Protein AF-A0AAV8XIF1-F1 (afdb_monomer)

Mean predicted aligned error: 4.87 Å

Secondary structure (DSSP, 8-state):
--HHHHHHHHHHHHHHHHHTT--G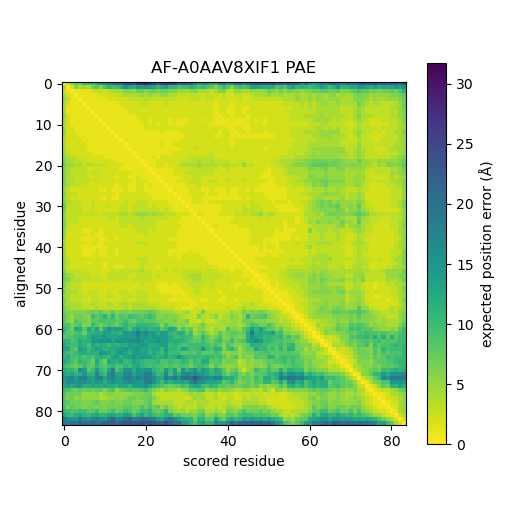GG-EEEEETHHHHHHHHHHHHSSSPPSEEEEES---TTTTTGGGT----S---EEEE---

Nearest PDB structures (foldseek):
  5syn-assembly4_D  TM=9.645E-01  e=2.499E-07  Homo sapiens
  5syn-assembly3_C  TM=9.620E-01  e=2.869E-07  Homo sapiens
  6bje-assembly1_A  TM=9.613E-01  e=9.938E-07  Homo sapiens
  6avx-assembly1_A  TM=9.405E-01  e=4.130E-05  Arabidopsis thaliana
  4fhz-assembly1_A-2  TM=9.189E-01  e=1.495E-03  Cereibacter sphaeroides

Sequence (84 aa):
MGIKVATKQIHTLIEHEISGGISADRILLGGFSQGGALALYSALTYPQRVAGVVALSCWLPLSKSFPAAMKSSENIPVSIFPYI

Organism: NCBI:txid1586634

Structure (mmCIF, N/CA/C/O backbone):
data_AF-A0AAV8XIF1-F1
#
_entry.id   AF-A0AAV8XIF1-F1
#
loop_
_atom_site.group_PDB
_atom_site.id
_atom_site.type_symbol
_atom_site.label_atom_id
_atom_site.label_alt_id
_atom_site.label_comp_id
_atom_site.label_asym_id
_atom_site.label_entity_id
_atom_site.label_seq_id
_atom_site.pdbx_PDB_ins_code
_atom_site.Cartn_x
_atom_site.Cartn_y
_atom_site.Cartn_z
_atom_site.occupancy
_atom_site.B_iso_or_equiv
_atom_site.auth_seq_id
_atom_site.auth_comp_id
_atom_site.auth_asym_id
_atom_site.auth_atom_id
_atom_site.pdbx_PDB_model_num
ATOM 1 N N . MET A 1 1 ? 17.433 7.298 -5.056 1.00 50.75 1 MET A N 1
ATOM 2 C CA . MET A 1 1 ? 16.157 7.420 -4.311 1.00 50.75 1 MET A CA 1
ATOM 3 C C . MET A 1 1 ? 15.520 6.035 -4.261 1.00 50.75 1 MET A C 1
ATOM 5 O O . MET A 1 1 ? 15.284 5.468 -5.315 1.00 50.75 1 MET A O 1
ATOM 9 N N . GLY A 1 2 ? 15.403 5.414 -3.081 1.00 82.38 2 GLY A N 1
ATOM 10 C CA . GLY A 1 2 ? 15.086 3.979 -2.951 1.00 82.38 2 GLY A CA 1
ATOM 11 C C . GLY A 1 2 ? 13.616 3.673 -2.637 1.00 82.38 2 GLY A C 1
ATOM 12 O O . GLY A 1 2 ? 12.912 4.522 -2.095 1.00 82.38 2 GLY A O 1
ATOM 13 N N . ILE A 1 3 ? 13.193 2.425 -2.889 1.00 83.06 3 ILE A N 1
ATOM 14 C CA . ILE A 1 3 ? 11.822 1.917 -2.659 1.00 83.06 3 ILE A CA 1
ATOM 15 C C . ILE A 1 3 ? 11.295 2.238 -1.248 1.00 83.06 3 ILE A C 1
ATOM 17 O O . ILE A 1 3 ? 10.139 2.608 -1.093 1.00 83.06 3 ILE A O 1
ATOM 21 N N . LYS A 1 4 ? 12.156 2.202 -0.218 1.00 87.00 4 LYS A N 1
ATOM 22 C CA . LYS A 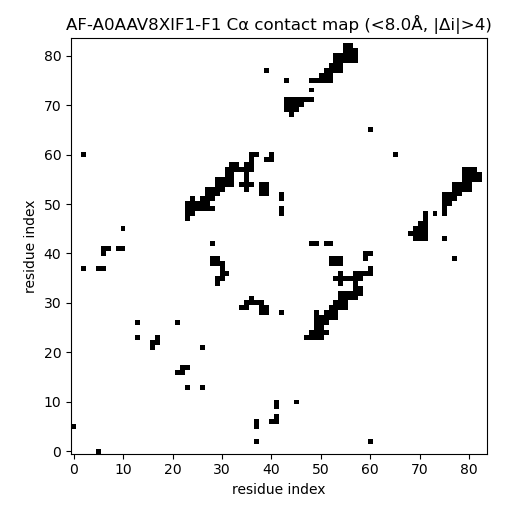1 4 ? 11.788 2.504 1.178 1.00 87.00 4 LYS A CA 1
ATOM 23 C C . LYS A 1 4 ? 11.368 3.961 1.402 1.00 87.00 4 LYS A C 1
ATOM 25 O O . LYS A 1 4 ? 10.499 4.210 2.229 1.00 87.00 4 LYS A O 1
ATOM 30 N N . VAL A 1 5 ? 11.987 4.918 0.706 1.00 92.69 5 VAL A N 1
ATOM 31 C CA . VAL A 1 5 ? 11.627 6.343 0.823 1.00 92.69 5 VAL A CA 1
ATOM 32 C C . VAL A 1 5 ? 10.276 6.578 0.160 1.00 92.69 5 VAL A C 1
ATOM 34 O O . VAL A 1 5 ? 9.382 7.126 0.795 1.00 92.69 5 VAL A O 1
ATOM 37 N N . ALA A 1 6 ? 10.101 6.062 -1.059 1.00 93.69 6 ALA A N 1
ATOM 38 C CA . ALA A 1 6 ? 8.826 6.120 -1.766 1.00 93.69 6 ALA A CA 1
ATOM 39 C C . ALA A 1 6 ? 7.702 5.440 -0.965 1.00 93.69 6 ALA A C 1
ATOM 41 O O . ALA A 1 6 ? 6.604 5.971 -0.856 1.00 93.69 6 ALA A O 1
ATOM 42 N N . THR A 1 7 ? 7.998 4.315 -0.307 1.00 93.88 7 THR A N 1
ATOM 43 C CA . THR A 1 7 ? 7.033 3.607 0.549 1.00 93.88 7 THR A CA 1
ATOM 44 C C . THR A 1 7 ? 6.522 4.487 1.682 1.00 93.88 7 THR A C 1
ATOM 46 O O . THR A 1 7 ? 5.320 4.528 1.916 1.00 93.88 7 THR A O 1
ATOM 49 N N . LYS A 1 8 ? 7.416 5.227 2.354 1.00 94.81 8 LYS A N 1
ATOM 50 C CA . LYS A 1 8 ? 7.01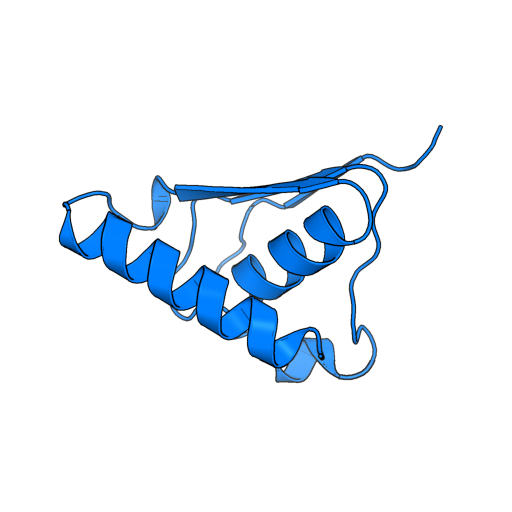9 6.161 3.415 1.00 94.81 8 LYS A CA 1
ATOM 51 C C . LYS A 1 8 ? 6.084 7.247 2.891 1.00 94.81 8 LYS A C 1
ATOM 53 O O . LYS A 1 8 ? 5.126 7.577 3.574 1.00 94.81 8 LYS A O 1
ATOM 58 N N . GLN A 1 9 ? 6.333 7.760 1.686 1.00 96.38 9 GLN A N 1
ATOM 59 C CA . GLN A 1 9 ? 5.453 8.754 1.065 1.00 96.38 9 GLN A CA 1
ATOM 60 C C . GLN A 1 9 ? 4.060 8.173 0.803 1.00 96.38 9 GLN A C 1
ATOM 62 O O . GLN A 1 9 ? 3.069 8.811 1.136 1.00 96.38 9 GLN A O 1
ATOM 67 N N . ILE A 1 10 ? 3.980 6.941 0.288 1.00 96.62 10 ILE A N 1
ATOM 68 C CA . ILE A 1 10 ? 2.697 6.248 0.112 1.00 96.62 10 ILE A CA 1
ATOM 69 C C . ILE A 1 10 ? 1.999 6.031 1.460 1.00 96.62 10 ILE A C 1
ATOM 71 O O . ILE A 1 10 ? 0.805 6.274 1.562 1.00 96.62 10 ILE A O 1
ATOM 75 N N . HIS A 1 11 ? 2.720 5.637 2.514 1.00 96.50 11 HIS A N 1
ATOM 76 C CA . HIS A 1 11 ? 2.136 5.484 3.852 1.00 96.50 11 HIS A CA 1
ATOM 77 C C . HIS A 1 11 ? 1.570 6.801 4.386 1.00 96.50 11 HIS A C 1
ATOM 79 O O . HIS A 1 11 ? 0.461 6.804 4.900 1.00 96.50 11 HIS A O 1
ATOM 85 N N . THR A 1 12 ? 2.270 7.923 4.203 1.00 97.38 12 THR A N 1
ATOM 86 C CA . THR A 1 12 ? 1.745 9.248 4.572 1.00 97.38 12 THR A CA 1
ATOM 87 C C . THR A 1 12 ? 0.457 9.591 3.822 1.00 97.38 12 THR A C 1
ATOM 89 O O . THR A 1 12 ? -0.451 10.155 4.423 1.00 97.38 12 THR A O 1
ATOM 92 N N . LEU A 1 13 ?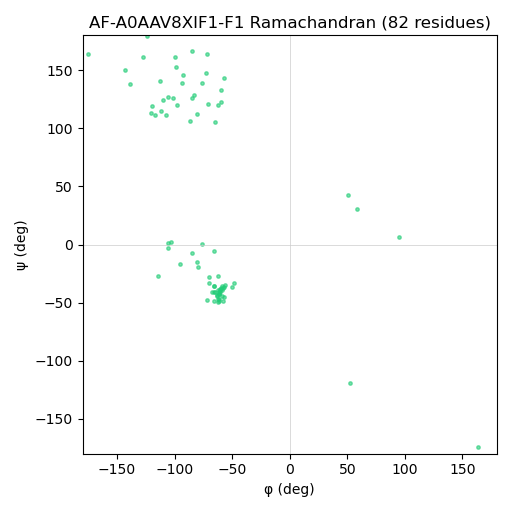 0.351 9.230 2.540 1.00 97.44 13 LEU A N 1
ATOM 93 C CA . LEU A 1 13 ? -0.886 9.424 1.778 1.00 97.44 13 LEU A CA 1
ATOM 94 C C . LEU A 1 13 ? -2.027 8.553 2.317 1.00 97.44 13 LEU A C 1
ATOM 96 O O . LEU A 1 13 ? -3.139 9.041 2.456 1.00 97.44 13 LEU A O 1
ATOM 100 N N . ILE A 1 14 ? -1.756 7.297 2.681 1.00 96.50 14 ILE A N 1
ATOM 101 C CA . ILE A 1 14 ? -2.772 6.421 3.285 1.00 96.50 14 ILE A CA 1
ATOM 102 C C . ILE A 1 14 ? -3.274 7.006 4.614 1.00 96.50 14 ILE A C 1
ATOM 104 O O . ILE A 1 14 ? -4.480 7.092 4.821 1.00 96.50 14 ILE A O 1
ATOM 108 N N . GLU A 1 15 ? -2.369 7.457 5.489 1.00 97.19 15 GLU A N 1
ATOM 109 C CA . GLU A 1 15 ? -2.737 8.095 6.765 1.00 97.19 15 GLU A CA 1
ATOM 110 C C . GLU A 1 15 ? -3.582 9.355 6.557 1.00 97.19 15 GLU A C 1
ATOM 112 O O . GLU A 1 15 ? -4.517 9.612 7.313 1.00 97.19 15 GLU A O 1
ATOM 117 N N . HIS A 1 16 ? -3.280 10.134 5.516 1.00 98.00 16 HIS A N 1
ATOM 118 C CA . HIS A 1 16 ? -4.069 11.307 5.161 1.00 98.00 16 HIS A CA 1
ATOM 119 C C . HIS A 1 16 ? -5.515 10.926 4.806 1.00 98.00 16 HIS A C 1
ATOM 121 O O . HIS A 1 16 ? -6.446 11.492 5.378 1.00 98.00 16 HIS A O 1
ATOM 127 N N . GLU A 1 17 ? -5.718 9.923 3.947 1.00 97.81 17 GLU A N 1
ATOM 128 C CA . GLU A 1 17 ? -7.062 9.441 3.592 1.00 97.81 17 GLU A CA 1
ATOM 129 C C . GLU A 1 17 ? -7.818 8.878 4.807 1.00 97.81 17 GLU A C 1
ATOM 131 O O . GLU A 1 17 ? -9.005 9.160 4.993 1.00 97.81 17 GLU A O 1
ATOM 136 N N . ILE A 1 18 ? -7.118 8.155 5.689 1.00 97.00 18 ILE A N 1
ATOM 137 C CA . ILE A 1 18 ? -7.686 7.650 6.948 1.00 97.00 18 ILE A CA 1
ATOM 138 C C . ILE A 1 18 ? -8.113 8.799 7.860 1.00 97.00 18 ILE A C 1
ATOM 140 O O . ILE A 1 18 ? -9.219 8.77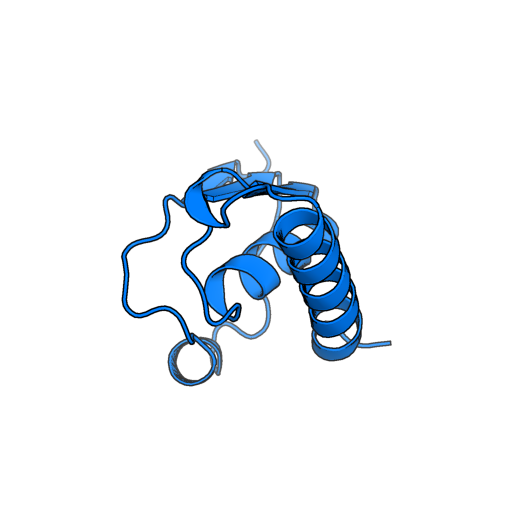4 8.401 1.00 97.00 18 ILE A O 1
ATOM 144 N N . SER A 1 19 ? -7.286 9.838 7.992 1.00 97.00 19 SER A N 1
ATOM 145 C CA . SER A 1 19 ? -7.630 11.032 8.772 1.00 97.00 19 SER A CA 1
ATOM 146 C C . SER A 1 19 ? -8.844 11.779 8.203 1.00 97.00 19 SER A C 1
ATOM 148 O O . SER A 1 19 ? -9.596 12.396 8.955 1.00 97.00 19 SER A O 1
ATOM 150 N N . GLY A 1 20 ? -9.079 11.658 6.892 1.00 97.25 20 GLY A N 1
ATOM 151 C CA . GLY A 1 20 ? -10.269 12.149 6.197 1.00 97.25 20 GLY A CA 1
ATOM 152 C C . GLY A 1 20 ? -11.523 11.286 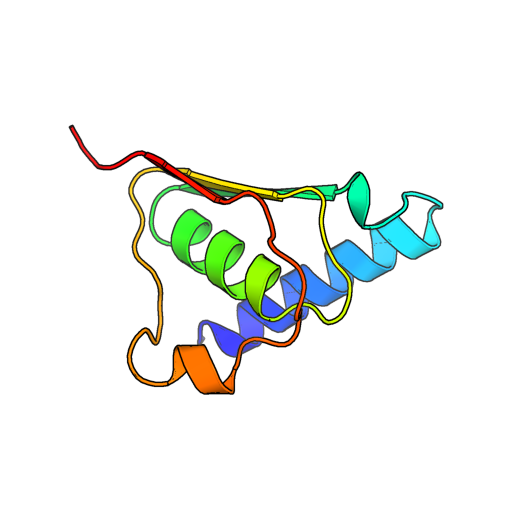6.394 1.00 97.25 20 GLY A C 1
ATOM 153 O O . GLY A 1 20 ? -12.576 11.614 5.850 1.00 97.25 20 GLY A O 1
ATOM 154 N N . GLY A 1 21 ? -11.437 10.196 7.164 1.00 96.75 21 GLY A N 1
ATOM 155 C CA . GLY A 1 21 ? -12.552 9.303 7.488 1.00 96.75 21 GLY A CA 1
ATOM 156 C C . GLY A 1 21 ? -12.687 8.081 6.574 1.00 96.75 21 GLY A C 1
ATOM 157 O O . GLY A 1 21 ? -13.663 7.336 6.693 1.00 96.75 21 GLY A O 1
ATOM 158 N N . ILE A 1 22 ? -11.734 7.841 5.667 1.00 97.38 22 ILE A N 1
ATOM 159 C CA . ILE A 1 22 ? -11.732 6.648 4.812 1.00 97.38 22 ILE A CA 1
ATOM 160 C C . ILE A 1 22 ? -11.033 5.511 5.552 1.00 97.38 22 ILE A C 1
ATOM 162 O O . ILE A 1 22 ? -9.814 5.487 5.672 1.00 97.38 22 ILE A O 1
ATOM 166 N N . SER A 1 23 ? -11.802 4.533 6.026 1.00 95.69 23 SER A N 1
ATOM 167 C CA . SER A 1 23 ? -11.226 3.349 6.674 1.00 95.69 23 SER A CA 1
ATOM 168 C C . SER A 1 23 ? -10.231 2.615 5.759 1.00 95.69 23 SER A C 1
ATOM 170 O O . SER A 1 23 ? -10.446 2.519 4.548 1.00 95.69 23 SER A O 1
ATOM 172 N N . ALA A 1 24 ? -9.153 2.076 6.337 1.00 94.00 24 ALA A N 1
ATOM 173 C CA . ALA A 1 24 ? -8.053 1.453 5.596 1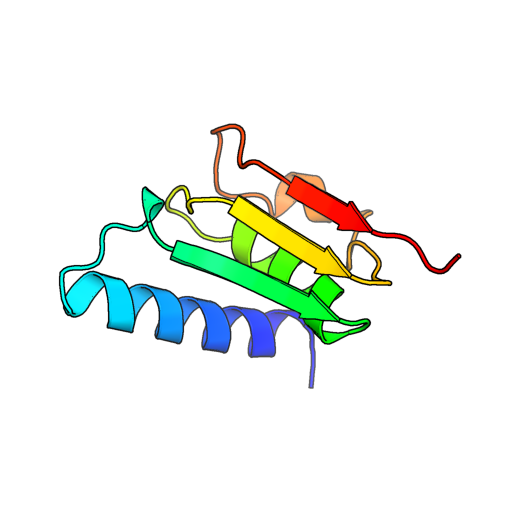.00 94.00 24 ALA A CA 1
ATOM 174 C C . ALA A 1 24 ? -8.516 0.302 4.681 1.00 94.00 24 ALA A C 1
ATOM 176 O O . ALA A 1 24 ? -8.052 0.184 3.546 1.00 94.00 24 ALA A O 1
ATOM 177 N N . ASP A 1 25 ? -9.503 -0.486 5.115 1.00 94.75 25 ASP A N 1
ATOM 178 C CA . ASP A 1 25 ? -10.112 -1.588 4.356 1.00 94.75 25 ASP A CA 1
ATOM 179 C C . ASP A 1 25 ? -10.878 -1.137 3.099 1.00 94.75 25 ASP A C 1
ATOM 181 O O . ASP A 1 25 ? -11.303 -1.973 2.303 1.00 94.75 25 ASP A O 1
ATOM 185 N N . ARG A 1 26 ? -11.018 0.177 2.883 1.00 96.19 26 ARG A N 1
ATOM 186 C CA . ARG A 1 26 ? -11.605 0.787 1.681 1.00 96.19 26 ARG A CA 1
ATOM 187 C C . ARG A 1 26 ? -10.567 1.423 0.754 1.00 96.19 26 ARG A C 1
ATOM 189 O O . ARG A 1 26 ? -10.937 1.976 -0.279 1.00 96.19 26 ARG A O 1
ATOM 196 N N . ILE A 1 27 ? -9.282 1.343 1.098 1.00 96.56 27 ILE A N 1
ATOM 197 C CA . ILE A 1 27 ? -8.181 1.909 0.315 1.00 96.56 27 ILE A CA 1
ATOM 198 C C . ILE A 1 27 ? -7.549 0.807 -0.537 1.00 96.56 27 ILE A C 1
ATOM 200 O O . ILE A 1 27 ? -7.039 -0.182 -0.013 1.00 96.56 27 ILE A O 1
ATOM 204 N N . LEU A 1 28 ? -7.561 0.985 -1.858 1.00 95.75 28 LEU A N 1
ATOM 205 C CA . LEU A 1 28 ? -6.909 0.089 -2.814 1.00 95.75 28 LEU A CA 1
ATOM 206 C C . LEU A 1 28 ? -5.635 0.749 -3.348 1.00 95.75 28 LEU A C 1
ATOM 208 O O . LEU A 1 28 ? -5.687 1.866 -3.860 1.00 95.75 28 LEU A O 1
ATOM 212 N N . LEU A 1 29 ? -4.498 0.054 -3.273 1.00 96.31 29 LEU A N 1
ATOM 213 C CA . LEU A 1 29 ? -3.255 0.530 -3.886 1.00 96.31 29 LEU A CA 1
ATOM 214 C C . LEU A 1 29 ? -3.089 -0.054 -5.288 1.00 96.31 29 LEU A C 1
ATOM 216 O O . LEU A 1 29 ? -3.356 -1.231 -5.518 1.00 96.31 29 LEU A O 1
ATOM 220 N N . GLY A 1 30 ? -2.624 0.761 -6.231 1.00 95.38 30 GLY A N 1
ATOM 221 C CA . GLY A 1 30 ? -2.474 0.345 -7.621 1.00 95.38 30 GLY A CA 1
ATOM 222 C C . GLY A 1 30 ? -1.238 0.929 -8.291 1.00 95.38 30 GLY A C 1
ATOM 223 O O . GLY A 1 30 ? -0.811 2.031 -7.952 1.00 95.38 30 GLY A O 1
ATOM 224 N N . GLY A 1 31 ? -0.663 0.211 -9.259 1.00 94.69 31 GLY A N 1
ATOM 225 C CA . GLY A 1 31 ? 0.429 0.763 -10.059 1.00 94.69 31 GLY A CA 1
ATOM 226 C C . GLY A 1 31 ? 0.904 -0.124 -11.206 1.00 94.69 31 GLY A C 1
ATOM 227 O O . GLY A 1 31 ? 0.642 -1.323 -11.235 1.00 94.69 31 GLY A O 1
ATOM 228 N N . PHE A 1 32 ? 1.646 0.483 -12.137 1.00 94.00 32 PHE A N 1
ATOM 229 C CA . PHE A 1 32 ? 2.245 -0.173 -13.303 1.00 94.00 32 PHE A CA 1
ATOM 230 C C . PHE A 1 32 ? 3.777 -0.201 -13.214 1.00 94.00 32 PHE A C 1
ATOM 232 O O . PHE A 1 32 ? 4.385 0.782 -12.785 1.00 94.00 32 PHE A O 1
ATOM 239 N N . SER A 1 33 ? 4.413 -1.302 -13.628 1.00 92.06 33 SER A N 1
ATOM 240 C CA . SER A 1 33 ? 5.874 -1.471 -13.650 1.00 92.06 33 SER A CA 1
ATOM 241 C C . SER A 1 33 ? 6.504 -1.143 -12.286 1.00 92.06 33 SER A C 1
ATOM 243 O O . SER A 1 33 ? 6.146 -1.754 -11.276 1.00 92.06 33 SER A O 1
ATOM 245 N N . GLN A 1 34 ? 7.392 -0.150 -12.203 1.00 90.50 34 GLN A N 1
ATOM 246 C CA . GLN A 1 34 ? 7.963 0.312 -10.935 1.00 90.50 34 GLN A CA 1
ATOM 247 C C . GLN A 1 34 ? 6.892 0.804 -9.945 1.00 90.50 34 GLN A C 1
ATOM 249 O O . GLN A 1 34 ? 7.020 0.575 -8.742 1.00 90.50 34 GLN A O 1
ATOM 254 N N . GLY A 1 35 ? 5.825 1.438 -10.433 1.00 92.31 35 GLY A N 1
ATOM 255 C CA . GLY A 1 35 ? 4.697 1.859 -9.604 1.00 92.31 35 GLY A CA 1
ATOM 256 C C . GLY A 1 35 ? 3.936 0.670 -9.018 1.00 92.31 35 GLY A C 1
ATOM 257 O O . GLY A 1 35 ? 3.519 0.724 -7.868 1.00 92.31 35 GLY A O 1
ATOM 258 N N . GLY A 1 36 ? 3.820 -0.433 -9.766 1.00 92.44 36 GLY A N 1
ATOM 259 C CA . GLY A 1 36 ? 3.219 -1.675 -9.271 1.00 92.44 36 GLY A CA 1
ATOM 260 C C . GLY A 1 36 ? 4.077 -2.333 -8.191 1.00 92.44 36 GLY A C 1
ATOM 261 O O . GLY A 1 36 ? 3.560 -2.751 -7.157 1.00 92.44 36 GLY A O 1
ATOM 262 N N . ALA A 1 37 ? 5.402 -2.327 -8.374 1.00 91.25 37 ALA A N 1
ATOM 263 C CA . ALA A 1 37 ? 6.347 -2.802 -7.364 1.00 91.25 37 ALA A CA 1
ATOM 264 C C . ALA A 1 37 ? 6.258 -1.976 -6.067 1.00 91.25 37 ALA A C 1
ATOM 266 O O . ALA A 1 37 ? 6.278 -2.533 -4.967 1.00 91.25 37 ALA A O 1
ATOM 267 N N . LEU A 1 38 ? 6.123 -0.652 -6.193 1.00 93.75 38 LEU A N 1
ATOM 268 C CA . LEU A 1 38 ? 5.921 0.248 -5.062 1.00 93.75 38 LEU A CA 1
ATOM 269 C C . LEU A 1 38 ? 4.574 0.007 -4.372 1.00 93.75 38 LEU A C 1
ATOM 271 O O . LEU A 1 38 ? 4.560 -0.150 -3.158 1.00 93.75 38 LEU A O 1
ATOM 275 N N . ALA A 1 39 ? 3.471 -0.076 -5.120 1.00 94.12 39 ALA A N 1
ATOM 276 C CA . ALA A 1 39 ? 2.139 -0.329 -4.572 1.00 94.12 39 ALA A CA 1
ATOM 277 C C . ALA A 1 39 ? 2.094 -1.643 -3.778 1.00 94.12 39 ALA A C 1
ATOM 279 O O . ALA A 1 39 ? 1.601 -1.671 -2.650 1.00 94.12 39 ALA A O 1
ATOM 280 N N . LEU A 1 40 ? 2.682 -2.709 -4.331 1.00 91.19 40 LEU A N 1
ATOM 281 C CA . LEU A 1 40 ? 2.768 -4.023 -3.698 1.00 91.19 40 LEU A CA 1
ATOM 282 C C . LEU A 1 40 ? 3.565 -3.976 -2.391 1.00 91.19 40 LEU A C 1
ATOM 284 O O . LEU A 1 40 ? 3.095 -4.438 -1.352 1.00 91.19 40 LEU A O 1
ATOM 288 N N . TYR A 1 41 ? 4.753 -3.372 -2.421 1.00 91.56 41 TYR A N 1
ATOM 289 C CA . TYR A 1 41 ? 5.579 -3.244 -1.224 1.00 91.56 41 TYR A CA 1
ATOM 290 C C . TYR A 1 41 ? 4.919 -2.347 -0.169 1.00 91.56 41 TYR A C 1
ATOM 292 O O . TYR A 1 41 ? 4.931 -2.677 1.016 1.00 91.56 41 TYR A O 1
ATOM 300 N N . SER A 1 42 ? 4.301 -1.240 -0.577 1.00 93.62 42 SER A N 1
ATOM 301 C CA . SER A 1 42 ? 3.593 -0.332 0.323 1.00 93.62 42 SER A CA 1
ATOM 302 C C . SER A 1 42 ? 2.413 -1.004 1.011 1.00 93.62 42 SER A C 1
ATOM 304 O O . SER A 1 42 ? 2.330 -0.894 2.230 1.00 93.62 42 SER A O 1
ATOM 306 N N . ALA A 1 43 ? 1.566 -1.730 0.271 1.00 92.50 43 ALA A N 1
ATOM 307 C CA . ALA A 1 43 ? 0.413 -2.446 0.819 1.00 92.50 43 ALA A CA 1
ATOM 308 C C . ALA A 1 43 ? 0.831 -3.457 1.893 1.00 92.50 43 ALA A C 1
ATOM 310 O O . ALA A 1 43 ? 0.284 -3.476 2.990 1.00 92.50 43 ALA A O 1
ATOM 311 N N . LEU A 1 44 ? 1.839 -4.276 1.590 1.00 89.38 44 LEU A N 1
ATOM 312 C CA . LEU A 1 44 ? 2.217 -5.408 2.437 1.00 89.38 44 LEU A CA 1
ATOM 313 C C . LEU A 1 44 ? 3.063 -5.002 3.657 1.00 89.38 44 LEU A C 1
ATOM 315 O O . LEU A 1 44 ? 3.166 -5.745 4.636 1.00 89.38 44 LEU A O 1
ATOM 319 N N . THR A 1 45 ? 3.675 -3.817 3.613 1.00 91.50 45 THR A N 1
ATOM 320 C CA . THR A 1 45 ? 4.459 -3.255 4.725 1.00 91.50 45 THR A CA 1
ATOM 321 C C . THR A 1 45 ? 3.722 -2.161 5.504 1.00 91.50 45 THR A C 1
ATOM 323 O O . THR A 1 45 ? 4.296 -1.593 6.438 1.00 91.50 45 THR A O 1
ATOM 326 N N . TYR A 1 46 ? 2.470 -1.853 5.148 1.00 92.62 46 TYR A N 1
ATOM 327 C CA . TYR A 1 46 ? 1.610 -0.946 5.910 1.00 92.62 46 TYR A CA 1
ATOM 328 C C . TYR A 1 46 ? 1.069 -1.664 7.168 1.00 92.62 46 TYR A C 1
ATOM 330 O O . TYR A 1 46 ? 0.770 -2.858 7.098 1.00 92.62 46 TYR A O 1
ATOM 338 N N . PRO A 1 47 ? 1.006 -1.003 8.344 1.00 90.00 47 PRO A N 1
ATOM 339 C CA . PRO A 1 47 ? 0.612 -1.652 9.598 1.00 90.00 47 PRO A CA 1
ATOM 340 C C . PRO A 1 47 ? -0.870 -2.037 9.668 1.00 90.00 47 PRO A C 1
ATOM 342 O O . PRO A 1 47 ? -1.196 -2.991 10.367 1.00 90.00 47 PRO A O 1
ATOM 345 N N . GLN A 1 48 ? -1.758 -1.322 8.972 1.00 90.50 48 GLN A N 1
ATOM 346 C CA . GLN A 1 48 ? -3.182 -1.663 8.919 1.00 90.50 48 GLN A CA 1
ATOM 347 C C . GLN A 1 48 ? -3.497 -2.431 7.635 1.00 90.50 48 GLN A C 1
ATOM 349 O O . GLN A 1 48 ? -2.832 -2.266 6.612 1.00 90.50 48 GLN A O 1
ATOM 354 N N . ARG A 1 49 ? -4.530 -3.271 7.671 1.00 90.75 49 ARG A N 1
ATOM 355 C CA . ARG A 1 49 ? -4.994 -3.967 6.474 1.00 90.75 49 ARG A CA 1
ATOM 356 C C . ARG A 1 49 ? -5.670 -2.980 5.520 1.00 90.75 49 ARG A C 1
ATOM 358 O O . ARG A 1 49 ? -6.669 -2.361 5.869 1.00 90.75 49 ARG A O 1
ATOM 365 N N . VAL A 1 50 ? -5.137 -2.887 4.305 1.00 93.88 50 VAL A N 1
ATOM 366 C CA . VAL A 1 50 ? -5.778 -2.178 3.188 1.00 93.88 50 VAL A CA 1
ATOM 367 C C . VAL A 1 50 ? -6.781 -3.080 2.457 1.00 93.88 50 VAL A C 1
ATOM 369 O O . VAL A 1 50 ? -6.751 -4.303 2.625 1.00 93.88 50 VAL A O 1
ATOM 372 N N . ALA A 1 51 ? -7.639 -2.501 1.611 1.00 94.94 51 ALA A N 1
ATOM 373 C CA . ALA A 1 51 ? -8.623 -3.247 0.815 1.00 94.94 51 ALA A CA 1
ATOM 374 C C . ALA A 1 51 ? -7.967 -4.306 -0.084 1.00 94.94 51 ALA A C 1
ATOM 376 O O . ALA A 1 51 ? -8.499 -5.399 -0.281 1.00 94.94 51 ALA A O 1
ATOM 377 N N . GLY A 1 52 ? -6.804 -3.970 -0.642 1.00 93.69 52 GLY A N 1
ATOM 378 C CA . GLY A 1 52 ? -6.071 -4.827 -1.559 1.00 93.69 52 GLY A CA 1
ATOM 379 C C . GLY A 1 52 ? -5.015 -4.072 -2.355 1.00 93.69 52 GLY A C 1
ATOM 380 O O . GLY A 1 52 ? -4.790 -2.871 -2.163 1.00 93.69 52 GLY A O 1
ATOM 381 N N . VAL A 1 53 ? -4.392 -4.784 -3.290 1.00 94.38 53 VAL A N 1
ATOM 382 C CA . VAL A 1 53 ? -3.443 -4.201 -4.239 1.00 94.38 53 VAL A CA 1
ATOM 383 C C . VAL A 1 53 ? -3.614 -4.758 -5.650 1.00 94.38 53 VAL A C 1
ATOM 385 O O . VAL A 1 53 ? -3.787 -5.964 -5.846 1.00 94.38 53 VAL A O 1
ATOM 388 N N . VAL A 1 54 ? -3.537 -3.864 -6.637 1.00 94.19 54 VAL A N 1
ATOM 389 C CA . VAL A 1 54 ? -3.569 -4.174 -8.072 1.00 94.19 54 VAL A CA 1
ATOM 390 C C . VAL A 1 54 ? -2.246 -3.764 -8.703 1.00 94.19 54 VAL A C 1
ATOM 392 O O . VAL A 1 54 ? -1.923 -2.583 -8.813 1.00 94.19 54 VAL A O 1
ATOM 395 N N . ALA A 1 55 ? -1.463 -4.744 -9.130 1.00 92.44 55 ALA A N 1
ATOM 396 C CA . ALA A 1 55 ? -0.109 -4.516 -9.600 1.00 92.44 55 ALA A CA 1
ATOM 397 C C . ALA A 1 55 ? 0.027 -4.994 -11.055 1.00 92.44 55 ALA A C 1
ATOM 399 O O . ALA A 1 55 ? -0.106 -6.179 -11.356 1.00 92.44 55 ALA A O 1
ATOM 400 N N . LEU A 1 56 ? 0.240 -4.051 -11.971 1.00 90.69 56 LEU A N 1
ATOM 401 C CA . LEU A 1 56 ? 0.278 -4.284 -13.413 1.00 90.69 56 LEU A CA 1
ATOM 402 C C . LEU A 1 56 ? 1.731 -4.340 -13.893 1.00 90.69 56 LEU A C 1
ATOM 404 O O . LEU A 1 56 ? 2.50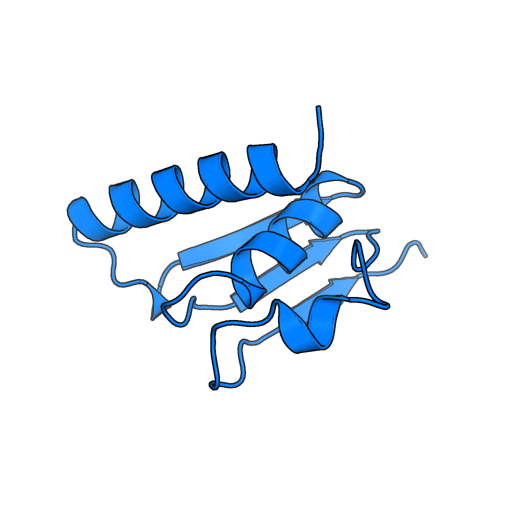4 -3.409 -13.664 1.00 90.69 56 LEU A O 1
ATOM 408 N N . SER A 1 57 ? 2.106 -5.412 -14.582 1.00 87.44 57 SER A N 1
ATOM 409 C CA . SER A 1 57 ? 3.407 -5.592 -15.229 1.00 87.44 57 SER A CA 1
ATOM 410 C C . SER A 1 57 ? 4.600 -5.320 -14.308 1.00 87.44 57 SER A C 1
ATOM 412 O O . SER A 1 57 ? 5.553 -4.639 -14.688 1.00 87.44 57 SER A O 1
ATOM 414 N N . CYS A 1 58 ? 4.539 -5.800 -13.067 1.00 85.94 58 CYS A N 1
ATOM 415 C CA . CYS A 1 58 ? 5.502 -5.458 -12.025 1.00 85.94 58 CYS A CA 1
ATOM 416 C C . CYS A 1 58 ? 6.173 -6.685 -11.396 1.00 85.94 58 CYS A C 1
ATOM 418 O O . CYS A 1 58 ? 5.866 -7.832 -11.709 1.00 85.94 58 CYS A O 1
ATOM 420 N N . TRP A 1 5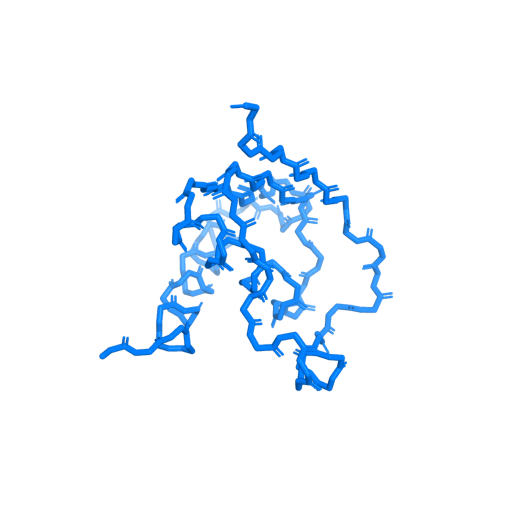9 ? 7.073 -6.426 -10.450 1.00 80.44 59 TRP A N 1
ATOM 421 C CA . TRP A 1 59 ? 7.755 -7.432 -9.640 1.00 80.44 59 TRP A CA 1
ATOM 422 C C . TRP A 1 59 ? 7.597 -7.105 -8.154 1.00 80.44 59 TRP A C 1
ATOM 424 O O . TRP A 1 59 ? 7.329 -5.960 -7.791 1.00 80.44 59 TRP A O 1
ATOM 434 N N . LEU A 1 60 ? 7.813 -8.090 -7.280 1.00 78.00 60 LEU A N 1
ATOM 435 C CA . LEU A 1 60 ? 7.927 -7.846 -5.843 1.00 78.00 60 LEU A CA 1
ATOM 436 C C . LEU A 1 60 ? 9.351 -7.353 -5.523 1.00 78.00 60 LEU A C 1
ATOM 438 O O . LEU A 1 60 ? 10.310 -8.122 -5.664 1.00 78.00 60 LEU A O 1
ATOM 442 N N . PRO A 1 61 ? 9.542 -6.089 -5.106 1.00 73.62 61 PRO A N 1
ATOM 443 C CA . PRO A 1 61 ? 10.864 -5.587 -4.770 1.00 73.62 61 PRO A CA 1
ATOM 444 C C . PRO A 1 61 ? 11.335 -6.185 -3.440 1.00 73.62 61 PRO A C 1
ATOM 446 O O . PRO A 1 61 ? 10.543 -6.425 -2.532 1.00 73.62 61 PRO A O 1
ATOM 449 N N . LEU A 1 62 ? 12.650 -6.389 -3.309 1.00 75.69 62 LEU A N 1
ATOM 450 C CA . LEU A 1 62 ? 13.281 -6.920 -2.091 1.00 75.69 62 LEU A CA 1
ATOM 451 C C . LEU A 1 62 ? 12.759 -8.306 -1.662 1.00 75.69 62 LEU A C 1
ATOM 453 O O . LEU A 1 62 ? 12.786 -8.626 -0.479 1.00 75.69 62 LEU A O 1
ATOM 457 N N . SER A 1 63 ? 12.342 -9.152 -2.609 1.00 74.19 63 SER A N 1
ATOM 458 C CA . SER A 1 63 ? 11.720 -10.463 -2.346 1.00 74.19 63 SER A CA 1
ATOM 459 C C . SER A 1 63 ? 12.462 -11.348 -1.330 1.00 74.19 63 SER A C 1
ATOM 461 O O . SER A 1 63 ? 11.821 -12.045 -0.553 1.00 74.19 63 SER A O 1
ATOM 463 N N . LYS A 1 64 ? 13.801 -11.285 -1.270 1.00 73.00 64 LYS A N 1
ATOM 464 C CA . LYS A 1 64 ? 14.617 -12.054 -0.309 1.00 73.00 64 LYS A CA 1
ATOM 465 C C . LYS A 1 64 ? 14.490 -11.588 1.147 1.00 73.00 64 LYS A C 1
ATOM 467 O O . LYS A 1 64 ? 14.601 -12.406 2.050 1.00 73.00 64 LYS A O 1
ATOM 472 N N . SER A 1 65 ? 14.293 -10.293 1.386 1.00 73.88 65 SER A N 1
ATOM 473 C CA . SER A 1 65 ? 14.142 -9.713 2.734 1.00 73.88 65 SER A CA 1
ATOM 474 C C . SER A 1 65 ? 12.701 -9.316 3.058 1.00 73.88 65 SER A C 1
ATOM 476 O O . SER A 1 65 ? 12.403 -8.895 4.174 1.00 73.88 65 SER A O 1
ATOM 478 N N . PHE A 1 66 ? 11.805 -9.477 2.089 1.00 72.69 66 PHE A N 1
ATOM 479 C CA . PHE A 1 66 ? 10.399 -9.129 2.171 1.00 72.69 66 PHE A CA 1
ATOM 480 C C . PHE A 1 66 ? 9.619 -9.868 3.277 1.00 72.69 66 PHE A C 1
ATOM 482 O O . PHE A 1 66 ? 8.869 -9.188 3.977 1.00 72.69 66 PHE A O 1
ATOM 489 N N . PRO A 1 67 ? 9.812 -11.183 3.534 1.00 74.38 67 PRO A N 1
ATOM 490 C CA . PRO A 1 67 ? 9.074 -11.871 4.597 1.00 74.38 67 PRO A CA 1
ATOM 491 C C . PRO A 1 67 ? 9.239 -11.230 5.981 1.00 74.38 67 PRO A C 1
ATOM 493 O O . PRO A 1 67 ? 8.289 -11.180 6.749 1.00 74.38 67 PRO A O 1
ATOM 496 N N . ALA A 1 68 ? 10.421 -10.679 6.275 1.00 75.00 68 ALA A N 1
ATOM 497 C CA . ALA A 1 68 ? 10.699 -9.980 7.531 1.00 75.00 68 ALA A CA 1
ATOM 498 C C . ALA A 1 68 ? 10.182 -8.528 7.557 1.00 75.00 68 ALA A C 1
ATOM 500 O O . ALA A 1 68 ? 10.150 -7.902 8.613 1.00 75.00 68 ALA A O 1
ATOM 501 N N . ALA A 1 69 ? 9.834 -7.964 6.397 1.00 73.88 69 ALA A N 1
ATOM 502 C CA . ALA A 1 69 ? 9.358 -6.591 6.257 1.00 73.88 69 ALA A CA 1
ATOM 503 C C . ALA A 1 69 ? 7.825 -6.482 6.242 1.00 73.88 69 ALA A C 1
ATOM 505 O O . ALA A 1 69 ? 7.311 -5.377 6.431 1.00 73.88 69 ALA A O 1
ATOM 506 N N . MET A 1 70 ? 7.108 -7.590 6.011 1.00 76.94 70 MET A N 1
ATOM 507 C CA . MET A 1 70 ? 5.648 -7.629 6.091 1.00 76.94 70 MET A CA 1
ATOM 508 C C . MET A 1 70 ? 5.181 -7.245 7.493 1.00 76.94 70 MET A C 1
ATOM 510 O O . MET A 1 70 ? 5.714 -7.730 8.489 1.00 76.94 70 MET A O 1
ATOM 514 N N . LYS A 1 71 ? 4.193 -6.350 7.559 1.00 78.75 71 LYS A N 1
ATOM 515 C CA . LYS A 1 71 ? 3.659 -5.846 8.833 1.00 78.75 71 LYS A CA 1
ATOM 516 C C . LYS A 1 71 ? 2.216 -6.246 9.088 1.00 78.75 71 LYS A C 1
ATOM 518 O O . LYS A 1 71 ? 1.833 -6.353 10.247 1.00 78.75 71 LYS A O 1
ATOM 523 N N . SER A 1 72 ? 1.437 -6.473 8.033 1.00 65.56 72 SER A N 1
ATOM 524 C CA . SER A 1 72 ? 0.079 -6.985 8.170 1.00 65.56 72 SER A CA 1
ATOM 525 C C . SER A 1 72 ? 0.114 -8.510 8.272 1.00 65.56 72 SER A C 1
ATOM 527 O O . SER A 1 72 ? 0.708 -9.179 7.428 1.00 65.56 72 SER A O 1
ATOM 529 N N . SER A 1 73 ? -0.497 -9.052 9.325 1.00 59.16 73 SER A N 1
ATOM 530 C CA . SER A 1 73 ? -0.695 -10.493 9.530 1.00 59.16 73 SER A CA 1
ATOM 531 C C . SER A 1 73 ? -1.946 -11.026 8.828 1.00 59.16 73 SER A C 1
ATOM 533 O O . SER A 1 73 ? -2.172 -12.235 8.809 1.00 59.16 73 SER A O 1
ATOM 535 N N . GLU A 1 74 ? -2.770 -10.139 8.269 1.00 66.88 74 GLU A N 1
ATOM 536 C CA . GLU A 1 74 ? -4.003 -10.502 7.585 1.00 66.88 74 GLU A CA 1
ATOM 537 C C . GLU A 1 74 ? -3.781 -10.680 6.080 1.00 66.88 74 GLU A C 1
ATOM 539 O O . GLU A 1 74 ? -3.001 -9.961 5.454 1.00 66.88 74 GLU A O 1
ATOM 544 N N . ASN A 1 75 ? -4.512 -11.623 5.478 1.00 76.81 75 ASN A N 1
ATOM 545 C CA . ASN A 1 75 ? -4.489 -11.832 4.033 1.00 76.81 75 ASN A CA 1
ATOM 546 C C . ASN A 1 75 ? -5.056 -10.602 3.310 1.00 76.81 75 ASN A C 1
ATOM 548 O O . ASN A 1 75 ? -6.269 -10.386 3.269 1.00 76.81 75 ASN A O 1
ATOM 552 N N . ILE A 1 76 ? -4.170 -9.817 2.701 1.00 85.38 76 ILE A N 1
ATOM 553 C CA . ILE A 1 76 ? -4.531 -8.729 1.794 1.00 85.38 76 ILE A CA 1
ATOM 554 C C . ILE A 1 76 ? -4.763 -9.332 0.398 1.00 85.38 76 ILE A C 1
ATOM 556 O O . ILE A 1 76 ? -3.890 -10.049 -0.096 1.00 85.38 76 ILE A O 1
ATOM 560 N N . PRO A 1 77 ? -5.898 -9.059 -0.273 1.00 88.50 77 PRO A N 1
ATOM 561 C CA . PRO A 1 77 ? -6.089 -9.446 -1.668 1.00 88.50 77 PRO A CA 1
ATOM 562 C C . PRO A 1 77 ? -5.025 -8.811 -2.579 1.00 88.50 77 PRO A C 1
ATOM 564 O O . PRO A 1 77 ? -4.890 -7.587 -2.634 1.00 88.50 77 PRO A O 1
ATOM 567 N N . VAL A 1 78 ? -4.279 -9.640 -3.314 1.00 87.38 78 VAL A N 1
ATOM 568 C CA . VAL A 1 78 ? -3.232 -9.213 -4.257 1.00 87.38 78 VAL A CA 1
ATOM 569 C C . VAL A 1 78 ? -3.591 -9.705 -5.658 1.00 87.38 78 VAL A C 1
ATOM 571 O O . VAL A 1 78 ? -3.671 -10.910 -5.883 1.00 87.38 78 VAL A O 1
ATOM 574 N N . SER A 1 79 ? -3.776 -8.788 -6.610 1.00 87.81 79 SER A N 1
ATOM 575 C CA . SER A 1 79 ? -3.937 -9.115 -8.035 1.00 87.81 79 SER A CA 1
ATOM 576 C C . SER A 1 79 ? -2.728 -8.624 -8.824 1.00 87.81 79 SER A C 1
ATOM 578 O O . SER A 1 79 ? -2.494 -7.418 -8.914 1.00 87.81 79 SER A O 1
ATOM 580 N N . ILE A 1 80 ? -1.957 -9.556 -9.390 1.00 83.56 80 ILE A N 1
ATOM 581 C CA . ILE A 1 80 ? -0.785 -9.262 -10.224 1.00 83.56 80 ILE A CA 1
ATOM 582 C C . ILE A 1 80 ? -1.113 -9.625 -11.668 1.00 83.56 80 ILE A C 1
ATOM 584 O O . ILE A 1 80 ? -1.461 -10.768 -11.957 1.00 83.56 80 ILE A O 1
ATOM 588 N N . PHE A 1 81 ? -0.960 -8.664 -12.572 1.00 83.69 81 PHE A N 1
ATOM 589 C CA . PHE A 1 81 ? -1.151 -8.861 -14.005 1.00 83.69 81 PHE A CA 1
ATOM 590 C C . PHE A 1 81 ? 0.224 -8.853 -14.682 1.00 83.69 81 PHE A C 1
ATOM 592 O O . PHE A 1 81 ? 0.879 -7.814 -14.666 1.00 83.69 81 PHE A O 1
ATOM 599 N N . PRO A 1 82 ? 0.721 -9.978 -15.219 1.00 76.50 82 PRO A N 1
ATOM 600 C CA . PRO A 1 82 ? 2.032 -10.027 -15.869 1.00 76.50 82 PRO A CA 1
ATOM 601 C C . PRO A 1 82 ? 2.037 -9.298 -17.226 1.00 76.50 82 PRO A C 1
ATOM 603 O O . PRO A 1 82 ? 0.981 -9.040 -17.800 1.00 76.50 82 PRO A O 1
ATOM 606 N N . TYR A 1 83 ? 3.232 -8.988 -17.752 1.00 67.94 83 TYR A N 1
ATOM 607 C CA . TYR A 1 83 ? 3.383 -8.657 -19.176 1.00 67.94 83 TYR A CA 1
ATOM 608 C C . TYR A 1 83 ? 2.966 -9.890 -19.990 1.00 67.94 83 TYR A C 1
ATOM 610 O O . TYR A 1 83 ? 3.539 -10.963 -19.791 1.00 67.94 83 TYR A O 1
ATOM 618 N N . ILE A 1 84 ? 1.950 -9.728 -20.838 1.00 56.81 84 ILE A N 1
ATOM 619 C CA . ILE A 1 84 ? 1.579 -10.689 -21.888 1.00 56.81 84 ILE A CA 1
ATOM 620 C C . ILE A 1 84 ? 2.531 -10.545 -23.071 1.00 56.81 84 ILE A C 1
ATOM 622 O O . ILE A 1 84 ? 2.901 -9.385 -23.370 1.00 56.81 84 ILE A O 1
#

Solvent-accessible surface area (backbone atoms only — not comparable to full-atom values): 4669 Å² total; per-residue (Å²): 140,56,73,72,59,55,30,51,54,52,49,54,51,52,52,51,46,38,75,73,69,44,58,52,60,76,40,70,38,60,26,55,33,72,44,6,18,46,26,50,52,34,56,44,46,28,74,60,64,42,46,26,33,43,24,34,47,49,54,76,66,62,64,91,61,36,80,81,52,50,50,42,92,65,91,59,52,74,48,76,43,72,78,128

pLDDT: mean 87.44, std 10.54, range [50.75, 98.0]

Radius of gyration: 12.12 Å; Cα contacts (8 Å, |Δi|>4): 145; chains: 1; bounding box: 29×24×32 Å

InterPro domains:
  IPR003140 Phospholipase/carboxylesterase/thioesterase [PF02230] (2-78)
  IPR029058 Alpha/Beta hydrolase fold [G3DSA:3.40.50.1820] (1-82)
  IPR029058 Alpha/Beta hydrolase fold [SSF53474] (2-77)
  IPR050565 Acyl-protein thioesterase 1-2/Carboxylesterase-like [PTHR10655] (2-78)

Foldseek 3Di:
DDLVVLLVVVLVVLVVVVVVVDDQLADEFEDEAVSLLSSVLSQQQHQDHHVAYYHEQYDPPPVVCSVVRGRDPDDHHYHYHHDD